Protein AF-A0A8D9CSI5-F1 (afdb_monomer)

Secondary structure (DSSP, 8-state):
----TT-EEEEES-EEEE---SS-SSS-SEEEE--TT-EEEEEPPPS------PPPHHHHHTT-S-TTS-----------

Solvent-accessible surface area (backbone atoms only — not comparable to full-atom values): 5681 Å² total; per-residue (Å²): 129,86,89,58,90,98,63,36,68,50,77,42,69,59,46,76,43,75,57,79,65,95,73,71,97,61,92,64,62,57,40,83,41,84,49,97,73,37,45,78,44,81,47,78,72,74,92,74,79,78,83,70,67,62,67,58,65,69,46,55,76,69,60,72,60,62,89,91,55,91,76,46,86,86,82,83,88,87,78,134

Mean predicted aligned error: 6.94 Å

pLDDT: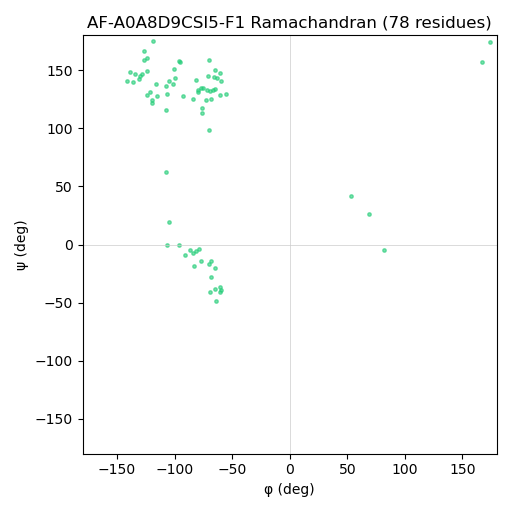 mean 84.64, std 9.28, range [57.09, 96.75]

Nearest PDB structures (foldseek):
  1fgu-assembly1_B  TM=6.562E-01  e=1.936E-01  Homo sapiens
  1jmc-assembly1_A  TM=7.085E-01  e=6.125E-01  Homo sapiens
  4gop-assembly2_Z  TM=6.728E-01  e=6.961E-01  Mycosarcoma maydis

Foldseek 3Di:
DDDDPPWDKDKPPWDWDAPPDPDDPDPDRIDTHDDPPMDIGTDDDDPDDPRFPADDPVCVVVVVDDPPHDHDDDDDDPDD

Organism: Brassica campestris (NCBI:txid3711)

Sequence (80 aa):
MPLEEGHSYEIKDFELSHAAERVRLTRNRYNINLTNSSVIVKIDPIKHSSFYCFPNWDDLYRGLHHPKFPIDIYGQVIGV

Radius of gyration: 16.87 Å; Cα contacts (8 Å, |Δi|>4): 70; chains: 1; bounding box: 33×27×44 Å

Structure (mmCIF, N/CA/C/O backbone):
data_AF-A0A8D9CSI5-F1
#
_entry.id   AF-A0A8D9CSI5-F1
#
loop_
_atom_site.group_PDB
_atom_site.id
_atom_site.type_symbol
_atom_site.label_atom_id
_atom_site.label_alt_id
_atom_site.label_comp_id
_atom_site.label_asym_id
_atom_site.label_entity_id
_atom_site.label_seq_id
_atom_site.pdbx_PDB_ins_code
_atom_site.Cartn_x
_atom_site.Cartn_y
_atom_site.Cartn_z
_atom_site.occupancy
_atom_site.B_iso_or_equiv
_atom_site.auth_seq_id
_atom_site.auth_comp_id
_atom_site.auth_asym_id
_atom_site.auth_atom_id
_atom_site.pdbx_PDB_model_num
ATOM 1 N N . MET A 1 1 ? -6.992 11.685 14.436 1.00 57.09 1 MET A N 1
ATOM 2 C CA . MET A 1 1 ? -5.926 12.346 13.652 1.00 57.09 1 MET A CA 1
ATOM 3 C C . MET A 1 1 ? -6.043 11.824 12.232 1.00 57.09 1 MET A C 1
ATOM 5 O O . MET A 1 1 ? -6.221 10.615 12.111 1.00 57.09 1 MET A O 1
ATOM 9 N N . PRO A 1 2 ? -6.036 12.670 11.193 1.00 79.56 2 PRO A N 1
ATOM 10 C CA . PRO A 1 2 ? -5.958 12.163 9.827 1.00 79.56 2 PRO A CA 1
ATOM 11 C C . PRO A 1 2 ? -4.666 11.348 9.663 1.00 79.56 2 PRO A C 1
ATOM 13 O O . PRO A 1 2 ? -3.639 11.688 10.251 1.00 79.56 2 PRO A O 1
ATOM 16 N N . LEU A 1 3 ? -4.745 10.239 8.929 1.00 89.12 3 LEU A N 1
ATOM 17 C CA . LEU A 1 3 ? -3.559 9.493 8.517 1.00 89.12 3 LEU A CA 1
ATOM 18 C C . LEU A 1 3 ? -2.808 10.338 7.487 1.00 89.12 3 LEU A C 1
ATOM 20 O O . LEU A 1 3 ? -3.4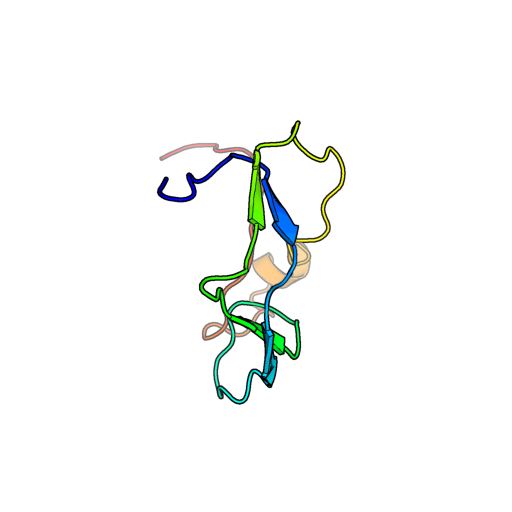23 10.858 6.557 1.00 89.12 3 LEU A O 1
ATOM 24 N N . GLU A 1 4 ? -1.501 10.479 7.665 1.00 89.62 4 GLU A N 1
ATOM 25 C CA . GLU A 1 4 ? -0.648 11.276 6.787 1.00 89.62 4 GLU A CA 1
ATOM 26 C C . GLU A 1 4 ? 0.180 10.366 5.877 1.00 89.62 4 GLU A C 1
ATOM 28 O O . GLU A 1 4 ? 0.681 9.318 6.296 1.00 89.62 4 GLU A O 1
ATOM 33 N N . GLU A 1 5 ? 0.334 10.780 4.621 1.00 86.81 5 GLU A N 1
ATOM 34 C CA . GLU A 1 5 ? 1.182 10.087 3.656 1.00 86.81 5 GLU A CA 1
ATOM 35 C C . GLU A 1 5 ? 2.654 10.100 4.108 1.00 86.81 5 GLU A C 1
ATOM 37 O O . GLU A 1 5 ? 3.131 11.058 4.715 1.00 86.81 5 GLU A O 1
ATOM 42 N N . GLY A 1 6 ? 3.383 9.010 3.848 1.00 84.56 6 GLY A N 1
ATOM 43 C CA . GLY A 1 6 ? 4.787 8.857 4.252 1.00 84.56 6 GLY A CA 1
ATOM 44 C C . GLY A 1 6 ? 5.005 8.416 5.706 1.00 84.56 6 GLY A C 1
ATOM 45 O O . GLY A 1 6 ? 6.138 8.126 6.093 1.00 84.56 6 GLY A O 1
ATOM 46 N N . HIS A 1 7 ? 3.945 8.300 6.510 1.00 88.56 7 HIS A N 1
ATOM 47 C CA . HIS A 1 7 ? 4.015 7.772 7.871 1.00 88.56 7 HIS A CA 1
ATOM 48 C C . HIS A 1 7 ? 3.557 6.312 7.968 1.00 88.56 7 HIS A C 1
ATOM 50 O O . HIS A 1 7 ? 2.741 5.833 7.186 1.00 88.56 7 HIS A O 1
ATOM 56 N N . SER A 1 8 ? 4.109 5.589 8.946 1.00 89.44 8 SER A N 1
ATOM 57 C CA . SER A 1 8 ? 3.724 4.208 9.247 1.00 89.44 8 SER A CA 1
ATOM 58 C C . SER A 1 8 ? 2.808 4.159 10.463 1.00 89.44 8 SER A C 1
ATOM 60 O O . SER A 1 8 ? 3.035 4.844 11.463 1.00 89.44 8 SER A O 1
ATOM 62 N N . TYR A 1 9 ? 1.773 3.329 10.365 1.00 91.94 9 TYR A N 1
ATOM 63 C CA . TYR A 1 9 ? 0.774 3.148 11.407 1.00 91.94 9 TYR A CA 1
ATOM 64 C C . TYR A 1 9 ? 0.476 1.664 11.594 1.00 91.94 9 TYR A C 1
ATOM 66 O O . TYR A 1 9 ? 0.355 0.916 10.624 1.00 91.94 9 TYR A O 1
ATOM 74 N N . GLU A 1 10 ? 0.324 1.252 12.845 1.00 92.62 10 GLU A N 1
ATOM 75 C CA . GLU A 1 10 ? -0.274 -0.023 13.213 1.00 92.62 10 GLU A CA 1
ATOM 76 C C . GLU A 1 10 ? -1.775 0.198 13.449 1.00 92.62 10 GLU A C 1
ATOM 78 O O . GLU A 1 10 ? -2.162 1.092 14.205 1.00 92.62 10 GLU A O 1
ATOM 83 N N . ILE A 1 11 ? -2.618 -0.602 12.792 1.00 94.12 11 ILE A N 1
ATOM 84 C CA . ILE A 1 11 ? -4.080 -0.541 12.914 1.00 94.12 11 ILE A CA 1
ATOM 85 C C . ILE A 1 11 ? -4.561 -1.858 13.530 1.00 94.12 11 ILE A C 1
ATOM 87 O O . ILE A 1 11 ? -4.223 -2.930 13.028 1.00 94.12 11 ILE A O 1
ATOM 91 N N . LYS A 1 12 ? -5.347 -1.780 14.606 1.00 95.56 12 LYS A N 1
ATOM 92 C CA . LYS A 1 12 ? -5.928 -2.921 15.338 1.00 95.56 12 LYS A CA 1
ATOM 93 C C . LYS A 1 12 ? -7.446 -2.795 15.409 1.00 95.56 12 LYS A C 1
ATOM 95 O O . LYS A 1 12 ? -7.981 -1.704 15.222 1.00 95.56 12 LYS A O 1
ATOM 100 N N . ASP A 1 13 ? -8.117 -3.914 15.680 1.00 96.56 13 ASP A N 1
ATOM 101 C CA . ASP A 1 13 ? -9.569 -3.988 15.907 1.00 96.56 13 ASP A CA 1
ATOM 102 C C . ASP A 1 13 ? -10.399 -3.358 14.772 1.00 96.56 13 ASP A C 1
ATOM 104 O O . ASP A 1 13 ? -11.362 -2.615 14.982 1.00 96.56 13 ASP A O 1
ATOM 108 N N . PHE A 1 14 ? -9.974 -3.630 13.537 1.00 96.06 14 PHE A N 1
ATOM 109 C CA . PHE A 1 14 ? -10.659 -3.232 12.314 1.00 96.06 14 PHE A CA 1
ATOM 110 C C . PHE A 1 14 ? -11.534 -4.363 11.774 1.00 96.06 14 PHE A C 1
ATOM 112 O O . PHE A 1 14 ? -11.294 -5.544 12.033 1.00 96.06 14 PHE A O 1
ATOM 119 N N . GLU A 1 15 ? -12.523 -4.001 10.967 1.00 96.75 15 GLU A N 1
ATOM 120 C CA . GLU A 1 15 ? -13.341 -4.965 10.239 1.00 96.75 15 GLU A CA 1
ATOM 121 C C . GLU A 1 15 ? -12.815 -5.176 8.820 1.00 96.75 15 GLU A C 1
ATOM 123 O O . GLU A 1 15 ? -12.133 -4.325 8.245 1.00 96.75 15 GLU A O 1
ATOM 128 N N . LEU A 1 16 ? -13.157 -6.323 8.234 1.00 94.94 16 LEU A N 1
ATOM 129 C CA . LEU A 1 16 ? -12.837 -6.645 6.850 1.00 94.94 16 LEU A CA 1
ATOM 130 C C . LEU A 1 16 ? -14.113 -6.788 6.032 1.00 94.94 16 LEU A C 1
ATOM 132 O O . LEU A 1 16 ? -15.068 -7.442 6.446 1.00 94.94 16 LEU A O 1
ATOM 136 N N . SER A 1 17 ? -14.089 -6.244 4.822 1.00 93.62 17 SER A N 1
ATOM 137 C CA . SER A 1 17 ? -15.105 -6.510 3.804 1.00 93.62 17 SER A CA 1
ATOM 138 C C . SER A 1 17 ? -14.451 -7.040 2.538 1.00 93.62 17 SER A C 1
ATOM 140 O O . SER A 1 17 ? -13.303 -6.717 2.238 1.00 93.62 17 SER A O 1
ATOM 142 N N . HIS A 1 18 ? -15.150 -7.892 1.790 1.00 91.44 18 HIS A N 1
ATOM 143 C CA . HIS A 1 18 ? -14.621 -8.380 0.521 1.00 91.44 18 HIS A CA 1
ATOM 144 C C . HIS A 1 18 ? -14.568 -7.234 -0.495 1.00 91.44 18 HIS A C 1
ATOM 146 O O . HIS A 1 18 ? -15.587 -6.609 -0.792 1.00 91.44 18 HIS A O 1
ATOM 152 N N . ALA A 1 19 ? -13.395 -6.998 -1.078 1.00 86.56 19 ALA A N 1
ATOM 153 C CA . ALA A 1 19 ? -13.241 -6.071 -2.186 1.00 86.56 19 ALA A CA 1
ATOM 154 C C . ALA A 1 19 ? -13.917 -6.700 -3.412 1.00 86.56 19 ALA A C 1
ATOM 156 O O . ALA A 1 19 ? -13.353 -7.588 -4.041 1.00 86.56 19 ALA A O 1
ATOM 157 N N . ALA A 1 20 ? -15.157 -6.318 -3.726 1.00 81.75 20 ALA A N 1
ATOM 158 C CA . ALA A 1 20 ? -15.927 -6.861 -4.856 1.00 81.75 20 ALA A CA 1
ATOM 159 C C . ALA A 1 20 ? -15.839 -5.995 -6.128 1.00 81.75 20 ALA A C 1
ATOM 161 O O . ALA A 1 20 ? -16.421 -6.334 -7.157 1.00 81.75 20 ALA A O 1
ATOM 162 N N . GLU A 1 21 ? -15.109 -4.884 -6.069 1.00 76.06 21 GLU A N 1
ATOM 163 C CA . GLU A 1 21 ? -15.034 -3.904 -7.149 1.00 76.06 21 GLU A CA 1
ATOM 164 C C . GLU A 1 21 ? -14.363 -4.475 -8.407 1.00 76.0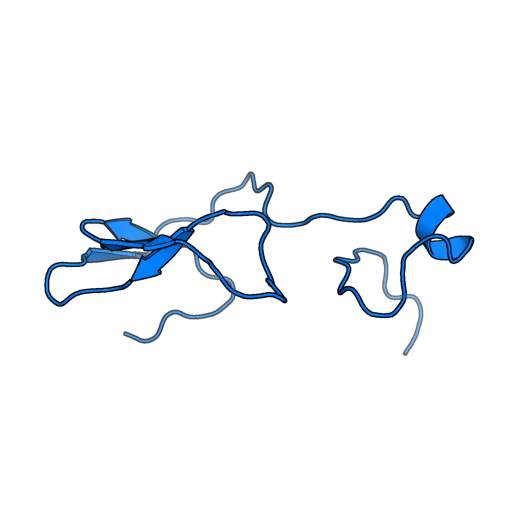6 21 GLU A C 1
ATOM 166 O O . GLU A 1 21 ? -13.426 -5.283 -8.331 1.00 76.06 21 GLU A O 1
ATOM 171 N N . ARG A 1 22 ? -14.861 -4.037 -9.576 1.00 64.88 22 ARG A N 1
ATOM 172 C CA . ARG A 1 22 ? 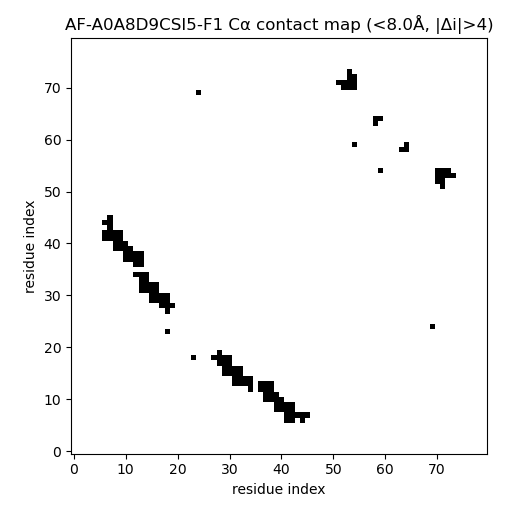-14.338 -4.408 -10.906 1.00 64.88 22 ARG A CA 1
ATOM 173 C C . ARG A 1 22 ? -12.946 -3.834 -11.174 1.00 64.88 22 ARG A C 1
ATOM 175 O O . ARG A 1 22 ? -12.195 -4.416 -11.948 1.00 64.88 22 ARG A O 1
ATOM 182 N N . VAL A 1 23 ? -12.628 -2.698 -10.560 1.00 65.75 23 VAL A N 1
ATOM 183 C CA . VAL A 1 23 ? -11.322 -2.036 -10.621 1.00 65.75 23 VAL A CA 1
ATOM 184 C C . VAL A 1 23 ? -10.820 -1.941 -9.192 1.00 65.75 23 VAL A C 1
ATOM 186 O O . VAL A 1 23 ? -11.577 -1.540 -8.318 1.00 65.75 23 VAL A O 1
ATOM 189 N N . ARG A 1 24 ? -9.572 -2.344 -8.947 1.00 67.62 24 ARG A N 1
ATOM 190 C CA . ARG A 1 24 ? -8.958 -2.296 -7.617 1.00 67.62 24 ARG A CA 1
ATOM 191 C C . ARG A 1 24 ? -7.593 -1.650 -7.716 1.00 67.62 24 ARG A C 1
ATOM 193 O O . ARG A 1 24 ? -6.860 -1.906 -8.668 1.00 67.62 24 ARG A O 1
ATOM 200 N N . LEU A 1 25 ? -7.260 -0.858 -6.704 1.00 71.25 25 LEU A N 1
ATOM 201 C CA . LEU A 1 25 ? -5.937 -0.254 -6.558 1.00 71.25 25 LEU A CA 1
ATOM 202 C C . LEU A 1 25 ? -4.931 -1.212 -5.907 1.00 71.25 25 LEU A C 1
ATOM 204 O O . LEU A 1 25 ? -3.731 -1.020 -6.037 1.00 71.25 25 LEU A O 1
ATOM 208 N N . THR A 1 26 ? -5.407 -2.259 -5.223 1.00 74.88 26 THR A N 1
ATOM 209 C CA . THR A 1 26 ? -4.552 -3.260 -4.574 1.00 74.88 26 THR A CA 1
ATOM 210 C C . THR A 1 26 ? -4.919 -4.674 -5.020 1.00 74.88 26 THR A C 1
ATOM 212 O O . THR A 1 26 ? -6.034 -4.943 -5.472 1.00 74.88 26 THR A O 1
ATOM 215 N N . ARG A 1 27 ? -3.974 -5.610 -4.861 1.00 75.75 27 ARG A N 1
ATOM 216 C CA . ARG A 1 27 ? -4.190 -7.044 -5.127 1.00 75.75 27 ARG A CA 1
ATOM 217 C C . ARG A 1 27 ? -4.885 -7.770 -3.969 1.00 75.75 27 ARG A C 1
AT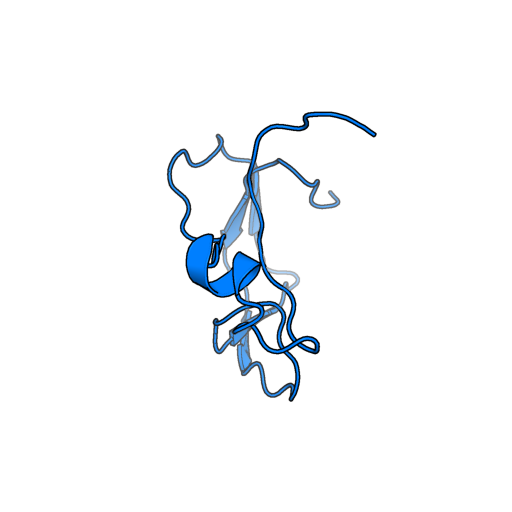OM 219 O O . ARG A 1 27 ? -5.190 -8.956 -4.100 1.00 75.75 27 ARG A O 1
ATOM 226 N N . ASN A 1 28 ? -5.112 -7.101 -2.835 1.00 84.50 28 ASN A N 1
ATOM 227 C CA . ASN A 1 28 ? -5.754 -7.729 -1.685 1.00 84.50 28 ASN A CA 1
ATOM 228 C C . ASN A 1 28 ? -7.248 -7.973 -1.976 1.00 84.50 28 ASN A C 1
ATOM 230 O O . ASN A 1 28 ? -7.909 -7.213 -2.683 1.00 84.50 28 ASN A O 1
ATOM 234 N N . ARG A 1 29 ? -7.784 -9.082 -1.458 1.00 88.06 29 ARG A N 1
ATOM 235 C CA . ARG A 1 29 ? -9.195 -9.462 -1.631 1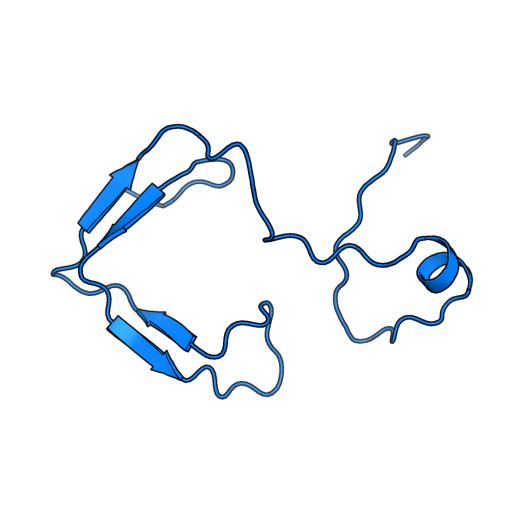.00 88.06 29 ARG A CA 1
ATOM 236 C C . ARG A 1 29 ? -10.117 -8.788 -0.619 1.00 88.06 29 ARG A C 1
ATOM 238 O O . ARG A 1 29 ? -11.329 -8.923 -0.751 1.00 88.06 29 ARG A O 1
ATOM 245 N N . TYR A 1 30 ? -9.559 -8.079 0.358 1.00 91.00 30 TYR A N 1
ATOM 246 C CA . TYR A 1 30 ? -10.309 -7.440 1.427 1.00 91.00 30 TYR A CA 1
ATOM 247 C C . TYR A 1 30 ? -9.953 -5.964 1.573 1.00 91.00 30 TYR A C 1
ATOM 249 O O . TYR A 1 30 ? -8.798 -5.578 1.388 1.00 91.00 30 TYR A O 1
ATOM 257 N N . ASN A 1 31 ? -10.953 -5.177 1.955 1.00 90.75 31 ASN A N 1
ATOM 258 C CA . ASN A 1 31 ? -10.817 -3.796 2.390 1.00 90.75 31 ASN A CA 1
ATOM 259 C C . ASN A 1 31 ? -10.851 -3.740 3.920 1.00 90.75 31 ASN A C 1
ATOM 261 O O . ASN A 1 31 ? -11.607 -4.485 4.548 1.00 90.75 31 ASN A O 1
ATOM 265 N N . ILE A 1 32 ? -10.052 -2.842 4.497 1.00 92.25 32 ILE A N 1
ATOM 266 C CA . ILE A 1 32 ? -10.090 -2.515 5.924 1.00 92.25 32 ILE A CA 1
ATOM 267 C C . ILE A 1 32 ? -11.188 -1.474 6.147 1.00 92.25 32 ILE A C 1
ATOM 269 O O . ILE A 1 32 ? -11.161 -0.405 5.540 1.00 92.25 32 ILE A O 1
ATOM 273 N N . ASN A 1 33 ? -12.117 -1.778 7.047 1.00 92.94 33 ASN A N 1
ATOM 274 C CA . ASN A 1 33 ? -13.157 -0.870 7.508 1.00 92.94 33 ASN A CA 1
ATOM 275 C C . ASN A 1 33 ? -12.821 -0.437 8.938 1.00 92.94 33 ASN A C 1
ATOM 277 O O . ASN A 1 33 ? -12.779 -1.263 9.854 1.00 92.94 33 ASN A O 1
ATOM 281 N N . LEU A 1 34 ? -12.565 0.857 9.128 1.00 94.00 34 LEU A N 1
ATOM 282 C CA . LEU A 1 34 ? -12.345 1.418 10.458 1.00 94.00 34 LEU A CA 1
ATOM 283 C C . LEU A 1 34 ? -13.679 1.540 11.196 1.00 94.00 34 LEU A C 1
ATOM 285 O O . LEU A 1 34 ? -14.666 2.023 10.640 1.00 94.00 34 LEU A O 1
ATOM 289 N N . THR A 1 35 ? -13.687 1.127 12.455 1.00 94.69 35 THR A N 1
ATOM 290 C CA . THR A 1 35 ? -14.843 1.195 13.349 1.00 94.69 35 THR A CA 1
ATOM 291 C C . THR A 1 35 ? -14.528 2.083 14.549 1.00 94.69 35 THR A C 1
ATOM 293 O O . THR A 1 35 ? -13.393 2.518 14.749 1.00 94.69 35 THR A O 1
ATOM 296 N N . ASN A 1 36 ? -15.529 2.325 15.397 1.00 93.88 36 ASN A N 1
ATOM 297 C CA . ASN A 1 36 ? -15.340 3.079 16.639 1.00 93.88 36 ASN A CA 1
ATOM 298 C C . ASN A 1 36 ? -14.411 2.371 17.642 1.00 93.88 36 ASN A C 1
ATOM 300 O O . ASN A 1 36 ? -13.897 3.029 18.542 1.00 93.88 36 ASN A O 1
ATOM 304 N N . SER A 1 37 ? -14.207 1.054 17.514 1.00 94.81 37 SER A N 1
ATOM 305 C CA . SER A 1 37 ? -13.269 0.288 18.345 1.00 94.81 37 SER A CA 1
ATOM 306 C C . SER A 1 37 ? -11.866 0.203 17.753 1.00 94.81 37 SER A C 1
ATOM 308 O O . SER A 1 37 ? -10.962 -0.268 18.435 1.00 94.81 37 SER A O 1
ATOM 310 N N . SER A 1 38 ? -11.665 0.635 16.506 1.00 96.06 38 SER A N 1
ATOM 311 C CA . SER A 1 38 ? -10.365 0.521 15.855 1.00 96.06 38 SER A CA 1
ATOM 312 C C . SER A 1 38 ? -9.326 1.416 16.523 1.00 96.06 38 SER A C 1
ATOM 314 O O . SER A 1 38 ? -9.547 2.608 16.749 1.00 96.06 38 SER A O 1
ATOM 316 N N . VAL A 1 39 ? -8.155 0.844 16.792 1.00 95.06 39 VAL A N 1
ATOM 317 C CA . VAL A 1 39 ? -7.022 1.549 17.398 1.00 95.06 39 VAL A CA 1
ATOM 318 C C . VAL A 1 39 ? -5.964 1.793 16.333 1.00 95.06 39 VAL A C 1
ATOM 320 O O . VAL A 1 39 ? -5.553 0.870 15.634 1.00 95.06 39 VAL A O 1
ATOM 323 N N . ILE A 1 40 ? -5.507 3.040 16.221 1.00 95.00 40 ILE A N 1
ATOM 324 C CA . ILE A 1 40 ? -4.474 3.460 15.270 1.00 95.00 40 ILE A CA 1
ATOM 325 C C . ILE A 1 40 ? -3.296 4.029 16.057 1.00 95.00 40 ILE A C 1
ATOM 327 O O . ILE A 1 40 ? -3.455 4.999 16.799 1.00 95.00 40 ILE A O 1
ATOM 331 N N . VAL A 1 41 ? -2.112 3.451 15.870 1.00 94.75 41 VAL A N 1
ATOM 332 C CA . VAL A 1 41 ? -0.880 3.860 16.556 1.00 94.75 41 VAL A CA 1
ATOM 333 C C . VAL A 1 41 ? 0.181 4.205 15.521 1.00 94.75 41 VAL A C 1
ATOM 335 O O . VAL A 1 41 ? 0.439 3.421 14.615 1.00 94.75 41 VAL A O 1
ATOM 338 N N . LYS A 1 42 ? 0.809 5.379 15.639 1.00 93.75 42 LYS A N 1
ATOM 339 C CA . LYS A 1 42 ? 1.955 5.743 14.793 1.00 93.75 42 LYS A CA 1
ATOM 340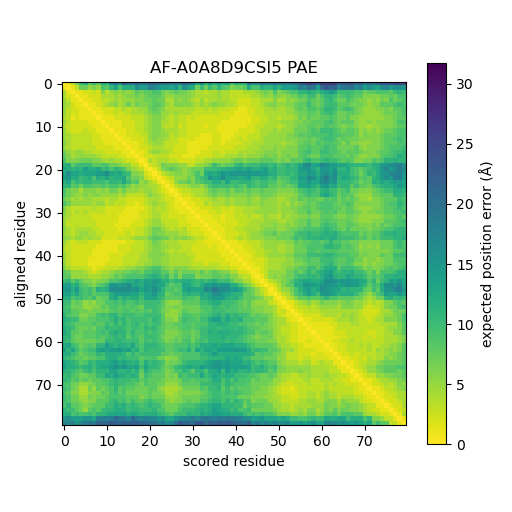 C C . LYS A 1 42 ? 3.170 4.919 15.217 1.00 93.75 42 LYS A C 1
ATOM 342 O O . LYS A 1 42 ? 3.459 4.834 16.409 1.00 93.75 42 LYS A O 1
ATOM 347 N N . ILE A 1 43 ? 3.866 4.336 14.251 1.00 93.25 43 ILE A N 1
ATOM 348 C CA . ILE A 1 43 ? 5.044 3.493 14.481 1.00 93.25 43 ILE A CA 1
ATOM 349 C C . ILE A 1 43 ? 6.230 3.986 13.656 1.00 93.25 43 ILE A C 1
ATOM 351 O O . ILE A 1 43 ? 6.073 4.781 12.722 1.00 93.25 43 ILE A O 1
ATOM 355 N N . ASP A 1 44 ? 7.417 3.484 13.989 1.00 91.50 44 ASP A N 1
ATOM 356 C CA . ASP A 1 44 ? 8.600 3.700 13.165 1.00 91.50 44 ASP A CA 1
ATOM 357 C C . ASP A 1 44 ? 8.407 3.115 11.755 1.00 91.50 44 ASP A C 1
ATOM 359 O O . ASP A 1 44 ? 7.733 2.090 11.594 1.00 91.50 44 ASP A O 1
ATOM 363 N N . PRO A 1 45 ? 9.002 3.736 10.718 1.00 85.81 45 PRO A N 1
ATOM 364 C CA . PRO A 1 45 ? 8.889 3.250 9.352 1.00 85.81 45 PRO A CA 1
ATOM 365 C C . PRO A 1 45 ? 9.340 1.798 9.199 1.00 85.81 45 PRO A C 1
ATOM 367 O O . PRO A 1 45 ? 10.455 1.423 9.577 1.00 85.81 45 PRO A O 1
ATOM 370 N N . ILE A 1 46 ? 8.494 0.983 8.572 1.00 82.38 46 ILE A N 1
ATOM 371 C CA . ILE A 1 46 ? 8.845 -0.399 8.248 1.00 82.38 46 ILE A CA 1
ATOM 372 C C . ILE A 1 46 ? 9.795 -0.382 7.044 1.00 82.38 46 ILE A C 1
ATOM 374 O O . ILE A 1 46 ? 9.437 0.057 5.954 1.00 82.38 46 ILE A O 1
ATOM 378 N N . LYS A 1 47 ? 11.024 -0.874 7.238 1.00 72.69 47 LYS A N 1
ATOM 379 C CA . LYS A 1 47 ? 12.100 -0.839 6.225 1.00 72.69 47 LYS A CA 1
ATOM 380 C C . LYS A 1 47 ? 11.883 -1.775 5.032 1.00 72.69 47 LYS A C 1
ATOM 382 O O . LYS A 1 47 ? 12.546 -1.623 4.011 1.00 72.69 47 LYS A O 1
ATOM 387 N N . HIS A 1 48 ? 10.983 -2.746 5.157 1.00 68.88 48 HIS A N 1
ATOM 388 C CA . HIS A 1 48 ? 10.671 -3.709 4.109 1.00 68.88 48 HIS A CA 1
ATOM 389 C C . HIS A 1 48 ? 9.202 -3.598 3.739 1.00 68.88 48 HIS A C 1
ATOM 391 O O . HIS A 1 48 ? 8.331 -3.742 4.594 1.00 68.88 48 HIS A O 1
ATOM 397 N N . SER A 1 49 ? 8.932 -3.370 2.459 1.00 64.62 49 SER A N 1
ATOM 398 C CA . SER A 1 49 ? 7.572 -3.341 1.952 1.00 64.62 49 SER A CA 1
ATOM 399 C C . SER A 1 49 ? 7.470 -3.991 0.578 1.00 64.62 49 SER A C 1
ATOM 401 O O . SER A 1 49 ? 8.338 -3.821 -0.274 1.00 64.62 49 SER A O 1
ATOM 403 N N . SER A 1 50 ? 6.380 -4.732 0.389 1.00 67.06 50 SER A N 1
ATOM 404 C CA . SER A 1 50 ? 5.934 -5.295 -0.886 1.00 67.06 50 SER A CA 1
ATOM 405 C C . SER A 1 50 ? 4.734 -4.530 -1.462 1.00 67.06 50 SER A C 1
ATOM 407 O O . SER A 1 50 ? 4.008 -5.072 -2.292 1.00 67.06 50 SER A O 1
ATOM 409 N N . PHE A 1 51 ? 4.496 -3.285 -1.015 1.00 69.94 51 PHE A N 1
ATOM 410 C CA . PHE A 1 51 ? 3.380 -2.466 -1.509 1.00 69.94 51 PHE A CA 1
ATOM 411 C C . PHE A 1 51 ? 3.491 -2.202 -3.010 1.00 69.94 51 PHE A C 1
ATOM 413 O O . PHE A 1 51 ? 2.487 -2.285 -3.711 1.00 69.94 51 PHE A O 1
ATOM 420 N N . TYR A 1 52 ? 4.702 -1.929 -3.496 1.00 75.56 52 TYR A N 1
ATOM 421 C CA . TYR A 1 52 ? 4.927 -1.625 -4.901 1.00 75.56 52 TYR A CA 1
ATOM 422 C C . TYR A 1 52 ? 4.965 -2.893 -5.758 1.00 75.56 52 TYR A C 1
ATOM 424 O O . TYR A 1 52 ? 5.696 -3.845 -5.474 1.00 75.56 52 TYR A O 1
ATOM 432 N N . CYS A 1 53 ? 4.211 -2.872 -6.849 1.00 76.81 53 CYS A N 1
ATOM 433 C CA . CYS A 1 53 ? 4.192 -3.869 -7.911 1.00 76.81 53 CYS A CA 1
ATOM 434 C C . CYS A 1 53 ? 4.874 -3.298 -9.161 1.00 76.81 53 CYS A C 1
ATOM 436 O O . CYS A 1 53 ? 4.244 -3.141 -10.209 1.00 76.81 53 CYS A O 1
ATOM 438 N N . PHE A 1 54 ? 6.165 -2.975 -9.043 1.00 83.12 54 PHE A N 1
ATOM 439 C CA . PHE A 1 54 ? 6.930 -2.417 -10.154 1.00 83.12 54 PHE A CA 1
ATOM 440 C C . PHE A 1 54 ? 6.974 -3.391 -11.347 1.00 83.12 54 PHE A C 1
ATOM 442 O O . PHE A 1 54 ? 7.318 -4.565 -11.164 1.00 83.12 54 PHE A O 1
ATOM 449 N N . PRO A 1 55 ? 6.636 -2.934 -12.565 1.00 82.62 55 PRO A N 1
ATOM 450 C CA . PRO A 1 55 ? 6.775 -3.726 -13.768 1.00 82.62 55 PRO A CA 1
ATOM 451 C C . PRO A 1 55 ? 8.252 -3.918 -14.106 1.00 82.62 55 PRO A C 1
ATOM 453 O O . PRO A 1 55 ? 9.114 -3.126 -13.715 1.00 82.62 55 PRO A O 1
ATOM 456 N N . ASN A 1 56 ? 8.546 -4.953 -14.889 1.00 85.31 56 ASN A N 1
ATOM 457 C CA . ASN A 1 56 ? 9.852 -5.051 -15.519 1.00 85.31 56 ASN A CA 1
ATOM 458 C C . ASN A 1 56 ? 10.011 -3.890 -16.518 1.00 85.31 56 ASN A C 1
ATOM 460 O O . ASN A 1 56 ? 9.104 -3.606 -17.304 1.00 85.31 56 ASN A O 1
ATOM 464 N N . TRP A 1 57 ? 11.164 -3.218 -16.488 1.00 85.25 57 TRP A N 1
ATOM 465 C CA . TRP A 1 57 ? 11.437 -2.089 -17.375 1.00 85.25 57 TRP A CA 1
ATOM 466 C C . TRP A 1 57 ? 11.363 -2.466 -18.860 1.00 85.25 57 TRP A C 1
ATOM 468 O O . TRP A 1 57 ? 10.810 -1.701 -19.645 1.00 85.25 57 TRP A O 1
ATOM 478 N N . ASP A 1 58 ? 11.853 -3.644 -19.247 1.00 89.12 58 ASP A N 1
ATOM 479 C CA . ASP A 1 58 ? 11.824 -4.105 -20.637 1.00 89.12 58 ASP A CA 1
ATOM 480 C C . ASP A 1 58 ? 10.386 -4.308 -21.130 1.00 89.12 58 ASP A C 1
ATOM 482 O O . ASP A 1 58 ? 10.068 -3.958 -22.268 1.00 89.12 58 ASP A O 1
ATOM 486 N N . ASP A 1 59 ? 9.498 -4.818 -20.273 1.00 88.19 59 ASP A N 1
ATOM 487 C CA . ASP A 1 59 ? 8.081 -5.009 -20.603 1.00 88.19 59 ASP A CA 1
ATOM 488 C C . ASP A 1 59 ? 7.358 -3.668 -20.745 1.00 88.19 59 ASP A C 1
ATOM 490 O O . ASP A 1 59 ? 6.558 -3.478 -21.669 1.00 88.19 59 ASP A O 1
ATOM 494 N N . LEU A 1 60 ? 7.665 -2.717 -19.856 1.00 87.00 60 LEU A N 1
ATOM 495 C CA . LEU A 1 60 ? 7.139 -1.358 -19.927 1.00 87.00 60 LEU A CA 1
ATOM 496 C C . LEU A 1 60 ? 7.619 -0.644 -21.197 1.00 87.00 60 LEU A C 1
ATOM 498 O O . LEU A 1 60 ? 6.804 -0.100 -21.941 1.00 87.00 60 LEU A O 1
ATOM 502 N N . TYR A 1 61 ? 8.923 -0.696 -21.476 1.00 86.69 61 TYR A N 1
ATOM 503 C CA . TYR A 1 61 ? 9.549 -0.072 -22.641 1.00 86.69 61 TYR A CA 1
ATOM 504 C C . TYR A 1 61 ? 9.000 -0.627 -23.962 1.00 86.69 61 TYR A C 1
ATOM 506 O O . TYR A 1 61 ? 8.799 0.117 -24.922 1.00 86.69 61 TYR A O 1
ATOM 514 N N . ARG A 1 62 ? 8.696 -1.929 -24.008 1.00 91.25 62 ARG A N 1
ATOM 515 C CA . ARG A 1 62 ? 8.085 -2.598 -25.169 1.00 91.25 62 ARG A CA 1
ATOM 516 C C . ARG A 1 62 ? 6.575 -2.369 -25.293 1.00 91.25 62 ARG A C 1
ATOM 518 O O . ARG A 1 62 ? 5.980 -2.851 -26.254 1.00 91.25 62 ARG A O 1
ATOM 525 N N . GLY A 1 63 ? 5.945 -1.673 -24.344 1.00 89.44 63 GLY A N 1
ATOM 526 C CA . GLY A 1 63 ? 4.502 -1.424 -24.352 1.00 89.44 63 GLY A CA 1
ATOM 527 C C . GLY A 1 63 ? 3.658 -2.678 -24.107 1.00 89.44 63 GLY A C 1
ATOM 528 O O . GLY A 1 63 ? 2.518 -2.744 -24.561 1.00 89.44 63 GLY A O 1
ATOM 529 N N . LEU A 1 64 ? 4.200 -3.683 -23.409 1.00 88.19 64 LEU A N 1
ATOM 530 C CA . LEU A 1 64 ? 3.483 -4.929 -23.104 1.00 88.19 64 LEU A CA 1
ATOM 531 C C . LEU A 1 64 ? 2.473 -4.763 -21.956 1.00 88.19 64 LEU A C 1
ATOM 533 O O . LEU A 1 64 ? 1.597 -5.607 -21.766 1.00 88.19 64 LEU A O 1
ATOM 537 N N . HIS A 1 65 ? 2.562 -3.663 -21.206 1.00 82.12 65 HIS A N 1
ATOM 538 C CA . HIS A 1 65 ? 1.598 -3.322 -20.167 1.00 82.12 65 HIS A CA 1
ATOM 539 C C . HIS A 1 65 ? 0.303 -2.758 -20.749 1.00 82.12 65 HIS A C 1
ATOM 541 O O . HIS A 1 65 ? 0.294 -1.882 -21.611 1.00 82.12 65 HIS A O 1
ATOM 547 N N . HIS A 1 66 ? -0.823 -3.246 -20.232 1.00 81.06 66 HIS A N 1
ATOM 548 C CA . HIS A 1 66 ? -2.131 -2.834 -20.712 1.00 81.06 66 HIS A CA 1
ATOM 549 C C . HIS A 1 66 ? -2.458 -1.395 -20.252 1.00 81.06 66 HIS A C 1
ATOM 551 O O . HIS A 1 66 ? -2.519 -1.140 -19.049 1.00 81.06 66 HIS A O 1
ATOM 557 N N . PRO A 1 67 ? -2.779 -0.463 -21.172 1.00 76.81 67 PRO A N 1
ATOM 558 C CA . PRO A 1 67 ? -2.810 0.983 -20.904 1.00 76.81 67 PRO A CA 1
ATOM 559 C C . PRO A 1 67 ? -3.925 1.445 -19.954 1.00 76.81 67 PRO A C 1
ATOM 561 O O . PRO A 1 67 ? -3.909 2.576 -19.485 1.00 76.81 67 PRO A O 1
ATOM 564 N N . LYS A 1 68 ? -4.921 0.594 -19.677 1.00 77.00 68 LYS A N 1
ATOM 565 C CA . LYS A 1 68 ? -6.001 0.899 -18.718 1.00 77.00 68 LYS A CA 1
ATOM 566 C C . LYS A 1 68 ? -5.672 0.553 -17.264 1.00 77.00 68 LYS A C 1
ATOM 568 O O . LYS A 1 68 ? -6.513 0.806 -16.406 1.00 77.00 68 LYS A O 1
ATOM 573 N N . PHE A 1 69 ? -4.525 -0.068 -16.988 1.00 74.69 69 PHE A N 1
ATOM 574 C CA . PHE A 1 69 ? -4.154 -0.451 -15.627 1.00 74.69 69 PHE A CA 1
ATOM 575 C C . PHE A 1 69 ? -3.041 0.454 -15.094 1.00 74.69 69 PHE A C 1
ATOM 577 O O . PHE A 1 69 ? -2.088 0.723 -15.826 1.00 74.69 69 PHE A O 1
ATOM 584 N N . PRO A 1 70 ? -3.148 0.917 -13.836 1.00 78.38 70 PRO A N 1
ATOM 585 C CA . PRO A 1 70 ? -2.072 1.654 -13.194 1.00 78.38 70 PRO A CA 1
ATOM 586 C C . PRO A 1 70 ? -0.849 0.751 -13.003 1.00 78.38 70 PRO A C 1
ATOM 588 O O . PRO A 1 70 ? -0.977 -0.462 -12.822 1.00 78.38 70 PRO A O 1
ATOM 591 N N . ILE A 1 71 ? 0.330 1.366 -13.032 1.00 81.69 71 ILE A N 1
ATOM 592 C CA . ILE A 1 71 ? 1.615 0.723 -12.760 1.00 81.69 71 ILE A CA 1
ATOM 593 C C . ILE A 1 71 ? 2.379 1.561 -11.740 1.00 81.69 71 ILE A C 1
ATOM 595 O O . ILE A 1 71 ? 2.315 2.790 -11.774 1.00 81.69 71 ILE A O 1
ATOM 599 N N . ASP A 1 72 ? 3.121 0.896 -10.863 1.00 84.25 72 ASP A N 1
ATOM 600 C CA . ASP A 1 72 ? 4.107 1.566 -10.021 1.00 84.25 72 ASP A CA 1
ATOM 601 C C . ASP A 1 72 ? 5.385 1.770 -10.836 1.00 84.25 72 ASP A C 1
ATOM 603 O O . ASP A 1 72 ? 5.779 0.880 -11.583 1.00 84.25 72 ASP A O 1
ATOM 607 N N . ILE A 1 73 ? 6.075 2.900 -10.697 1.00 86.06 73 ILE A N 1
ATOM 608 C CA . ILE A 1 73 ? 7.356 3.148 -11.378 1.00 86.06 73 ILE A CA 1
ATOM 609 C C . ILE A 1 73 ? 8.380 3.731 -10.406 1.00 86.06 73 ILE A C 1
ATOM 611 O O . ILE A 1 73 ? 8.032 4.481 -9.498 1.00 86.06 73 ILE A O 1
ATOM 615 N N . TYR A 1 74 ? 9.654 3.397 -10.605 1.00 85.00 74 TYR A N 1
ATOM 616 C CA . TYR A 1 74 ? 10.782 4.009 -9.906 1.00 85.00 74 TYR A CA 1
ATOM 617 C C . TYR A 1 74 ? 11.924 4.242 -10.894 1.00 85.00 74 TYR A C 1
ATOM 619 O O . TYR A 1 74 ? 12.091 3.496 -11.858 1.00 85.00 74 TYR A O 1
ATOM 627 N N . GLY A 1 75 ? 12.714 5.285 -10.667 1.00 85.25 75 GLY A N 1
ATOM 628 C CA . GLY A 1 75 ? 13.818 5.630 -11.549 1.00 85.25 75 GLY A CA 1
ATOM 629 C C . GLY A 1 75 ? 14.473 6.945 -11.162 1.00 85.25 75 GLY A C 1
ATOM 630 O O . GLY A 1 75 ? 14.021 7.649 -10.259 1.00 85.25 75 GLY A O 1
ATOM 631 N N . GLN A 1 76 ? 15.559 7.267 -11.854 1.00 87.69 76 GLN 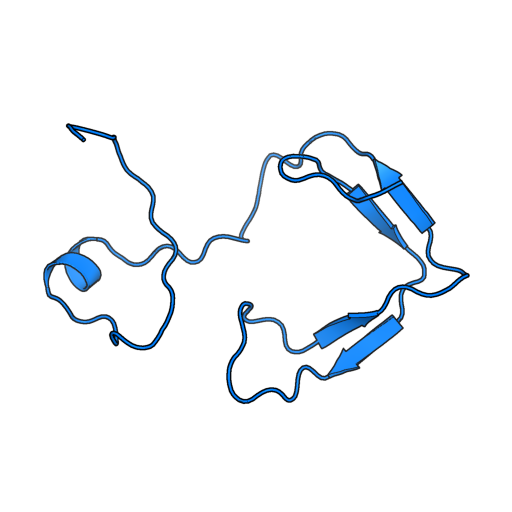A N 1
ATOM 632 C CA . GLN A 1 76 ? 16.213 8.560 -11.727 1.00 87.69 76 GLN A CA 1
ATOM 633 C C . GLN A 1 76 ? 15.450 9.609 -12.542 1.00 87.69 76 GLN A C 1
ATOM 635 O O . GLN A 1 76 ? 15.137 9.387 -13.710 1.00 87.69 76 GLN A O 1
ATOM 640 N N . VAL A 1 77 ? 15.193 10.772 -11.945 1.00 86.75 77 VAL A N 1
ATOM 641 C CA . VAL A 1 77 ? 14.677 11.936 -12.675 1.00 86.75 77 VAL A CA 1
ATOM 642 C C . VAL A 1 77 ? 15.835 12.559 -13.457 1.00 86.75 77 VAL A C 1
ATOM 644 O O . VAL A 1 77 ? 16.786 13.054 -12.855 1.00 86.75 77 VAL A O 1
ATOM 647 N N . ILE A 1 78 ? 15.776 12.495 -14.790 1.00 87.94 78 ILE A N 1
ATOM 648 C CA . ILE A 1 78 ? 16.847 12.957 -15.699 1.00 87.94 78 ILE A CA 1
ATOM 649 C C . ILE A 1 78 ? 16.522 14.275 -16.427 1.00 87.94 78 ILE A C 1
ATOM 651 O O . ILE A 1 78 ? 17.342 14.776 -17.190 1.00 87.94 78 ILE A O 1
ATOM 655 N N . GLY A 1 79 ? 15.341 14.845 -16.181 1.00 83.06 79 GLY A N 1
ATOM 656 C CA . GLY A 1 79 ? 14.850 16.097 -16.761 1.00 83.06 79 GLY A CA 1
ATOM 657 C C . GLY A 1 79 ? 13.352 16.259 -16.490 1.00 83.06 79 GLY A C 1
ATOM 658 O O . GLY A 1 79 ? 12.677 15.260 -16.230 1.00 83.06 79 GLY A O 1
ATOM 659 N N . VAL A 1 80 ? 12.855 17.498 -16.51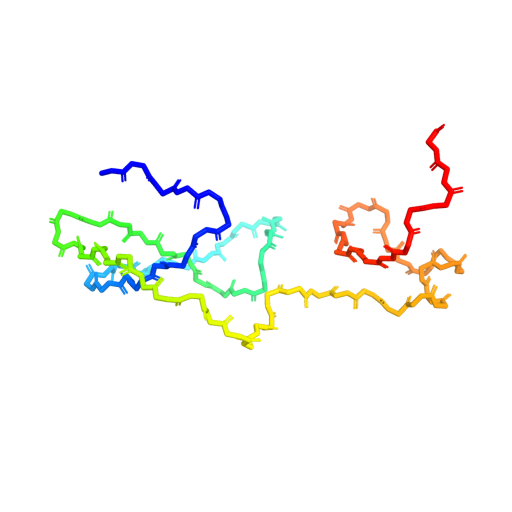6 1.00 64.56 80 VAL A N 1
ATOM 660 C CA . VAL A 1 80 ? 11.427 17.850 -16.385 1.00 64.56 80 VAL A CA 1
ATOM 661 C C . VAL A 1 80 ? 11.042 18.757 -17.540 1.00 64.56 80 VAL A C 1
ATOM 663 O O . VAL A 1 80 ? 11.843 19.676 -17.826 1.00 64.56 80 VAL A O 1
#